Protein AF-A0A2Y9TWD6-F1 (afdb_monomer_lite)

Radius of gyration: 21.9 Å; chains: 1; bounding box: 52×26×68 Å

Sequence (150 aa):
MYKGIFRNSELKTINESQSYWIISNEHGDNYYDLRDNIRPKYVVITEIKSPYHVCGADEDGYFGFGQPYKVYFLDEIPNDIYTTRYCYDGKAFTKFIDVEQWRYNELYWLKDQINDIEDVGGNASHLREYRQAVKSYSGDGVNPMPPIRP

Structure (mmCIF, N/CA/C/O backbone):
data_AF-A0A2Y9TWD6-F1
#
_entry.id   AF-A0A2Y9TWD6-F1
#
loop_
_atom_site.group_PDB
_atom_site.id
_atom_site.type_symbol
_atom_site.label_atom_id
_atom_site.label_alt_id
_atom_site.label_comp_id
_atom_site.label_asym_id
_atom_site.label_entity_id
_atom_site.label_seq_id
_atom_site.pdbx_PDB_ins_code
_atom_site.Cartn_x
_atom_site.Cartn_y
_atom_site.Cartn_z
_atom_site.occupancy
_atom_site.B_iso_or_equiv
_atom_site.auth_seq_id
_atom_site.auth_comp_id
_atom_site.auth_asym_id
_atom_site.auth_atom_id
_atom_site.pdbx_PDB_model_num
ATOM 1 N N . MET A 1 1 ? -15.180 -4.720 3.432 1.00 90.44 1 MET A N 1
ATOM 2 C CA . MET A 1 1 ? -16.141 -3.654 3.784 1.00 90.44 1 MET A CA 1
ATOM 3 C C . MET A 1 1 ? -15.464 -2.579 4.634 1.00 90.44 1 MET A C 1
ATOM 5 O O 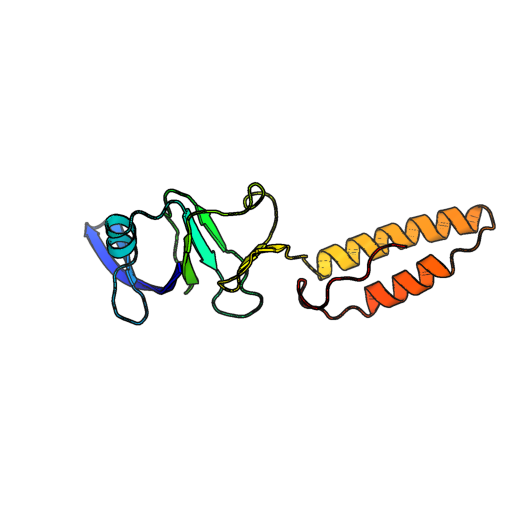. MET A 1 1 ? -14.828 -2.921 5.622 1.00 90.44 1 MET A O 1
ATOM 9 N N . TYR A 1 2 ? -15.597 -1.303 4.256 1.00 94.00 2 TYR A N 1
ATOM 10 C CA . TYR A 1 2 ? -15.107 -0.145 5.026 1.00 94.00 2 TYR A CA 1
ATOM 11 C C . TYR A 1 2 ? -15.858 0.020 6.357 1.00 94.00 2 TYR A C 1
ATOM 13 O O . TYR A 1 2 ? -17.063 -0.233 6.404 1.00 94.00 2 TYR A O 1
ATOM 21 N N . LYS A 1 3 ? -15.154 0.426 7.422 1.00 96.00 3 LYS A N 1
ATOM 22 C CA . LYS A 1 3 ? -15.709 0.575 8.783 1.00 96.00 3 LYS A CA 1
ATOM 23 C C . LYS A 1 3 ? -15.531 1.958 9.414 1.00 96.00 3 LYS A C 1
ATOM 25 O O . LYS A 1 3 ? -16.065 2.183 10.496 1.00 96.00 3 LYS A O 1
ATOM 30 N N . GLY A 1 4 ? -14.820 2.869 8.756 1.00 96.56 4 GLY A N 1
ATOM 31 C CA . GLY A 1 4 ? -14.572 4.218 9.268 1.00 96.56 4 GLY A CA 1
ATOM 32 C C . GLY A 1 4 ? -13.089 4.570 9.337 1.00 96.56 4 GLY A C 1
ATOM 33 O O . GLY A 1 4 ? -12.216 3.753 9.014 1.00 96.56 4 GLY A O 1
ATOM 34 N N . ILE A 1 5 ? -12.822 5.798 9.771 1.00 97.75 5 ILE A N 1
ATOM 35 C CA . ILE A 1 5 ? -11.496 6.285 10.144 1.00 97.75 5 ILE A CA 1
ATOM 36 C C . ILE A 1 5 ? -11.361 6.170 11.658 1.00 97.75 5 ILE A C 1
ATOM 38 O O . ILE A 1 5 ? -11.950 6.943 12.410 1.00 97.75 5 ILE A O 1
ATOM 42 N N . PHE A 1 6 ? -10.533 5.236 12.104 1.00 97.88 6 PHE A N 1
ATOM 43 C CA . PHE A 1 6 ? -10.295 4.985 13.517 1.00 97.88 6 PHE A CA 1
ATOM 44 C C . PHE A 1 6 ? -9.033 5.685 14.003 1.00 97.88 6 PHE A C 1
ATOM 46 O O . PHE A 1 6 ? -8.047 5.808 13.276 1.00 97.88 6 PHE A O 1
ATOM 53 N N . ARG A 1 7 ? -9.068 6.134 15.256 1.00 96.75 7 ARG A N 1
ATOM 54 C CA . ARG A 1 7 ? -7.953 6.780 15.955 1.00 96.75 7 ARG A CA 1
A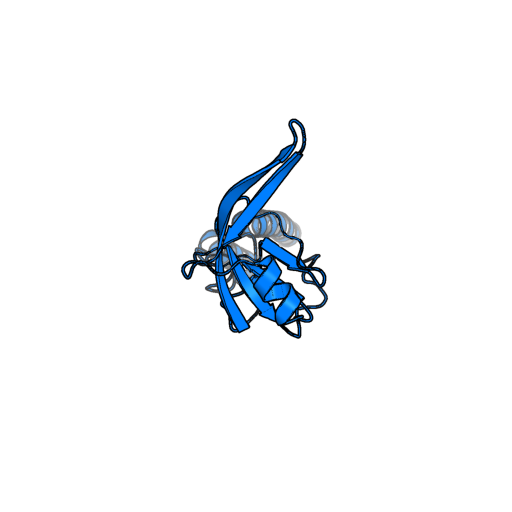TOM 55 C C . ARG A 1 7 ? -8.042 6.502 17.449 1.00 96.75 7 ARG A C 1
ATOM 57 O O . ARG A 1 7 ? -9.127 6.223 17.957 1.00 96.75 7 ARG A O 1
ATOM 64 N N . ASN A 1 8 ? -6.927 6.674 18.150 1.00 95.94 8 ASN A N 1
ATOM 65 C CA . ASN A 1 8 ? -6.925 6.769 19.607 1.00 95.94 8 ASN A CA 1
ATOM 66 C C . ASN A 1 8 ? -7.852 7.920 20.039 1.00 95.94 8 ASN A C 1
ATOM 68 O O . ASN A 1 8 ? -7.633 9.068 19.644 1.00 95.94 8 ASN A O 1
ATOM 72 N N . SER A 1 9 ? -8.906 7.606 20.793 1.00 93.88 9 SER A N 1
ATOM 73 C CA . SER A 1 9 ? -9.937 8.559 21.219 1.00 93.88 9 SER A CA 1
ATOM 74 C C . SER A 1 9 ? -9.812 8.921 22.696 1.00 93.88 9 SER A C 1
ATOM 76 O O . SER A 1 9 ? -9.895 10.095 23.050 1.00 93.88 9 SER A O 1
ATOM 78 N N . GLU A 1 10 ? -9.559 7.933 23.551 1.00 93.62 10 GLU A N 1
ATOM 79 C CA . GLU A 1 10 ? -9.459 8.107 24.999 1.00 93.62 10 GLU A CA 1
ATOM 80 C C . GLU A 1 10 ? -8.422 7.148 25.585 1.00 93.62 10 GLU A C 1
ATOM 82 O O . GLU A 1 10 ? -8.400 5.970 25.237 1.00 93.62 10 GLU A O 1
ATOM 87 N N . LEU A 1 11 ? -7.575 7.629 26.496 1.00 93.19 11 LEU A N 1
ATOM 88 C CA . LEU A 1 11 ? -6.682 6.768 27.268 1.00 93.19 11 LEU A CA 1
ATOM 89 C C . LEU A 1 11 ? -7.404 6.307 28.537 1.00 93.19 11 LEU A C 1
ATOM 91 O O . LEU A 1 11 ? -7.772 7.127 29.378 1.00 93.19 11 LEU A O 1
ATOM 95 N N . LYS A 1 12 ? -7.582 4.996 28.696 1.00 94.12 12 LYS A N 1
ATOM 96 C CA . LYS A 1 12 ? -8.125 4.385 29.910 1.00 94.12 12 LYS A CA 1
ATOM 97 C C . LYS A 1 12 ? -6.999 3.834 30.765 1.00 94.12 12 LYS A C 1
ATOM 99 O O . LYS A 1 12 ? -6.220 2.991 30.326 1.00 94.12 12 LYS A O 1
ATOM 104 N N . THR A 1 13 ? -6.948 4.278 32.012 1.00 94.19 13 THR A N 1
ATOM 105 C CA . THR A 1 13 ? -6.026 3.751 33.018 1.00 94.19 13 THR A CA 1
ATOM 106 C C . THR A 1 13 ? -6.678 2.577 33.737 1.00 94.19 13 THR A C 1
ATOM 108 O O . THR A 1 13 ? -7.781 2.707 34.262 1.00 94.19 13 THR A O 1
ATOM 111 N N . ILE A 1 14 ? -5.997 1.432 33.760 1.00 94.31 14 ILE A N 1
ATOM 112 C CA . ILE A 1 14 ? -6.408 0.249 34.527 1.00 94.31 14 ILE A CA 1
ATOM 113 C C . ILE A 1 14 ? -5.874 0.370 35.960 1.00 94.31 14 ILE A C 1
ATOM 115 O O . ILE A 1 14 ? -6.605 0.143 36.920 1.00 94.31 14 ILE A O 1
ATOM 119 N N . ASN A 1 15 ? -4.598 0.739 36.105 1.00 94.19 15 ASN A N 1
ATOM 120 C CA . ASN A 1 15 ? -3.917 0.990 37.379 1.00 94.19 15 ASN A CA 1
ATOM 121 C C . ASN A 1 15 ? -2.690 1.899 37.159 1.00 94.19 15 ASN A C 1
ATOM 123 O O . ASN A 1 15 ? -2.431 2.327 36.037 1.00 94.19 15 ASN A O 1
ATOM 127 N N . GLU A 1 16 ? -1.915 2.170 38.212 1.00 89.75 16 GLU A N 1
ATOM 128 C CA . GLU A 1 16 ? -0.763 3.092 38.187 1.00 89.75 16 GLU A CA 1
ATOM 129 C C . GLU A 1 16 ? 0.316 2.765 37.137 1.00 89.75 16 GLU A C 1
ATOM 131 O O . GLU A 1 16 ? 1.066 3.654 36.745 1.00 89.75 16 GLU A O 1
ATOM 136 N N . SER A 1 17 ? 0.392 1.519 36.653 1.00 92.50 17 SER A N 1
ATOM 137 C CA . SER A 1 17 ? 1.390 1.088 35.659 1.00 92.50 17 SER A CA 1
ATOM 138 C C . SER A 1 17 ? 0.796 0.640 34.321 1.00 92.50 17 SER A C 1
ATOM 140 O O . SER A 1 17 ? 1.545 0.358 33.387 1.00 92.50 17 SER A O 1
ATOM 142 N N . GLN A 1 18 ? -0.532 0.568 34.199 1.00 94.12 18 GLN A N 1
ATOM 143 C CA . GLN A 1 18 ? -1.198 0.002 33.026 1.00 94.12 18 GLN A CA 1
ATOM 144 C C . GLN A 1 18 ? -2.296 0.925 32.508 1.00 94.12 18 GLN A C 1
ATOM 146 O O . GLN A 1 18 ? -3.228 1.288 33.225 1.00 94.12 18 GLN A O 1
ATOM 151 N N . SER A 1 19 ? -2.214 1.254 31.221 1.00 93.06 19 SER A N 1
ATOM 152 C CA . SER A 1 19 ? -3.240 1.991 30.488 1.00 93.06 19 SER A CA 1
ATOM 153 C C . SER A 1 19 ? -3.358 1.463 29.061 1.00 93.06 19 SER A C 1
ATOM 155 O O . SER A 1 19 ? -2.430 0.839 28.545 1.00 93.06 19 SER A O 1
ATOM 157 N N . TYR A 1 20 ? -4.507 1.688 28.433 1.00 90.50 20 TYR A N 1
ATOM 158 C CA . TYR A 1 20 ? -4.749 1.345 27.037 1.00 90.50 20 TYR A CA 1
ATOM 159 C C . TYR A 1 20 ? -5.571 2.435 26.354 1.00 90.50 20 TYR A C 1
ATOM 161 O O . TYR A 1 20 ? -6.335 3.157 26.994 1.00 90.50 20 TYR A O 1
ATOM 169 N N . TRP A 1 21 ? -5.417 2.552 25.039 1.00 93.56 21 TRP A N 1
ATOM 170 C CA . TRP A 1 21 ? -6.225 3.461 24.237 1.00 93.56 21 TRP A CA 1
ATOM 171 C C . TRP A 1 21 ? -7.533 2.793 23.827 1.00 93.56 21 TRP A C 1
ATOM 173 O O . TRP A 1 21 ? -7.533 1.705 23.252 1.00 93.56 21 TRP A O 1
ATOM 183 N N . ILE A 1 22 ? -8.646 3.479 24.068 1.00 94.38 22 ILE A N 1
ATOM 184 C CA . ILE A 1 22 ? -9.871 3.269 23.308 1.00 94.38 22 ILE A CA 1
ATOM 185 C C . ILE A 1 22 ? -9.626 3.813 21.905 1.00 94.38 22 ILE A C 1
ATOM 187 O O . ILE A 1 22 ? -9.121 4.924 21.725 1.00 94.38 22 ILE A O 1
ATOM 191 N N . ILE A 1 23 ? -9.981 3.004 20.914 1.00 96.94 23 ILE A N 1
ATOM 192 C CA . ILE A 1 23 ? -9.872 3.345 19.503 1.00 96.94 23 ILE A CA 1
ATOM 193 C C . ILE A 1 23 ? -11.290 3.468 18.966 1.00 96.94 23 ILE A C 1
ATOM 195 O O . ILE A 1 23 ? -12.045 2.495 19.002 1.00 96.94 23 ILE A O 1
ATOM 199 N N . SER A 1 24 ? -11.645 4.651 18.468 1.00 97.25 24 SER A N 1
ATOM 200 C CA . SER A 1 24 ? -12.999 4.927 17.981 1.00 97.25 24 SER A CA 1
ATOM 201 C C . SER A 1 24 ? -13.000 5.525 16.581 1.00 97.25 24 SER A C 1
ATOM 203 O O . SER A 1 24 ? -12.053 6.225 16.204 1.00 97.25 24 SER A O 1
ATOM 205 N N . ASN A 1 25 ? -14.066 5.257 15.825 1.00 97.00 25 ASN A N 1
ATOM 206 C CA . ASN A 1 25 ? -14.314 5.900 14.534 1.00 97.00 25 ASN A CA 1
ATOM 207 C C . ASN A 1 25 ? -15.008 7.268 14.689 1.00 97.00 25 ASN A C 1
ATOM 209 O O . ASN A 1 25 ? -15.299 7.733 15.794 1.00 97.00 25 ASN A O 1
ATOM 213 N N . GLU A 1 26 ? -15.290 7.920 13.563 1.00 94.56 26 GLU A N 1
ATOM 214 C CA . GLU A 1 26 ? -16.016 9.190 13.465 1.00 94.56 26 GLU A CA 1
ATOM 215 C C . GLU A 1 26 ? -17.454 9.152 14.015 1.00 94.56 26 GLU A C 1
ATOM 217 O O . GLU A 1 26 ? -18.026 10.206 14.290 1.00 94.56 26 GLU A O 1
ATOM 222 N N . HIS A 1 27 ? -18.023 7.960 14.201 1.00 95.12 27 HIS A N 1
ATOM 223 C CA . HIS A 1 27 ? -19.362 7.740 14.749 1.00 95.12 27 HIS A CA 1
ATOM 224 C C . HIS A 1 27 ? -19.349 7.414 16.251 1.00 95.12 27 HIS A C 1
ATOM 226 O O . HIS A 1 27 ? -20.409 7.344 16.868 1.00 95.12 27 HIS A O 1
ATOM 232 N N . GLY A 1 28 ? -18.163 7.274 16.853 1.00 94.75 28 GLY A N 1
ATOM 233 C CA . GLY A 1 28 ? -17.992 6.903 18.258 1.00 94.75 28 GLY A CA 1
ATOM 234 C C . GLY A 1 28 ? -17.965 5.394 18.507 1.00 94.75 28 GLY A C 1
ATOM 235 O O . GLY A 1 28 ? -17.839 4.982 19.659 1.00 94.75 28 GLY A O 1
ATOM 236 N N . ASP A 1 29 ? -18.027 4.570 17.460 1.00 96.44 29 ASP A N 1
ATOM 237 C CA . ASP A 1 29 ? -17.958 3.120 17.606 1.00 96.44 29 ASP A CA 1
ATOM 238 C C . ASP A 1 29 ? -16.551 2.696 18.023 1.00 96.44 29 ASP A C 1
ATOM 240 O O . ASP A 1 29 ? -15.557 3.151 17.451 1.00 96.44 29 ASP A O 1
ATOM 244 N N . ASN A 1 30 ? -16.462 1.787 18.991 1.00 95.62 30 ASN A N 1
ATOM 245 C CA . ASN A 1 30 ? -15.203 1.182 19.406 1.00 95.62 30 ASN A CA 1
ATOM 246 C C . ASN A 1 30 ? -14.739 0.139 18.374 1.00 95.62 30 ASN A C 1
ATOM 248 O O . ASN A 1 30 ? -15.502 -0.733 17.954 1.00 95.62 30 ASN A O 1
ATOM 252 N N . TYR A 1 31 ? -13.468 0.222 17.981 1.00 96.19 31 TYR A N 1
ATOM 253 C CA . TYR A 1 31 ? -12.844 -0.675 17.011 1.00 96.19 31 TYR A CA 1
ATOM 254 C C . TYR A 1 31 ? -12.906 -2.151 17.418 1.00 96.19 31 TYR A C 1
ATOM 256 O O . TYR A 1 31 ? -13.315 -2.991 16.615 1.00 96.19 31 TYR A O 1
ATOM 264 N N . TYR A 1 32 ? -12.499 -2.464 18.650 1.00 93.50 32 TYR A N 1
ATOM 265 C CA . TYR A 1 32 ? -12.424 -3.840 19.133 1.00 93.50 32 TYR A CA 1
ATOM 266 C C . TYR A 1 32 ? -13.820 -4.437 19.302 1.00 93.50 32 TYR A C 1
ATOM 268 O O . TYR A 1 32 ? -14.046 -5.555 18.849 1.00 93.50 32 TYR A O 1
ATOM 276 N N . ASP A 1 33 ? -14.783 -3.659 19.806 1.00 94.38 33 ASP A N 1
ATOM 277 C CA . ASP A 1 33 ? -16.178 -4.108 19.901 1.00 94.38 33 ASP A CA 1
ATOM 278 C C . ASP A 1 33 ? -16.758 -4.415 18.510 1.00 94.38 33 ASP A C 1
ATOM 280 O O . ASP A 1 33 ? -17.398 -5.447 18.301 1.00 94.38 33 ASP A O 1
ATOM 284 N N . LEU A 1 34 ? -16.522 -3.546 17.520 1.00 94.19 34 LEU A N 1
ATOM 285 C CA . LEU A 1 34 ? -16.960 -3.784 16.142 1.00 94.19 34 LEU A CA 1
ATOM 286 C C . LEU A 1 34 ? -16.324 -5.042 15.544 1.00 94.19 34 LEU A C 1
ATOM 288 O O . LEU A 1 34 ? -17.014 -5.835 14.896 1.00 94.19 34 LEU A O 1
ATOM 292 N N . ARG A 1 35 ? -15.015 -5.222 15.739 1.00 93.31 35 ARG A N 1
ATOM 293 C CA . ARG A 1 35 ? -14.263 -6.372 15.230 1.00 93.31 35 ARG A CA 1
ATOM 294 C C . ARG A 1 35 ? -14.752 -7.676 15.859 1.00 93.31 35 ARG A C 1
ATOM 296 O O . ARG A 1 35 ? -15.044 -8.614 15.122 1.00 93.31 35 ARG A O 1
ATOM 303 N N . ASP A 1 36 ? -14.904 -7.722 17.177 1.00 91.69 36 ASP A N 1
ATOM 304 C CA . ASP A 1 36 ? -15.287 -8.938 17.903 1.00 91.69 36 ASP A CA 1
ATOM 305 C C . ASP A 1 36 ? -16.737 -9.365 17.628 1.00 91.69 36 ASP A C 1
ATOM 307 O O . ASP A 1 36 ? -17.046 -10.563 17.633 1.00 91.69 36 ASP A O 1
ATOM 311 N N . ASN A 1 37 ? -17.613 -8.402 17.321 1.00 92.50 37 ASN A N 1
ATOM 312 C CA . ASN A 1 37 ? -18.993 -8.665 16.913 1.00 92.50 37 ASN A CA 1
ATOM 313 C C . ASN A 1 37 ? -19.102 -9.160 15.463 1.00 92.50 37 ASN A C 1
ATOM 315 O O . ASN A 1 37 ? -19.878 -10.071 15.184 1.00 92.50 37 ASN A O 1
ATOM 319 N N . ILE A 1 38 ? -18.348 -8.566 14.532 1.00 92.44 38 ILE A N 1
ATOM 320 C CA . ILE A 1 38 ? -18.434 -8.910 13.102 1.00 92.44 38 ILE A CA 1
ATOM 321 C C . ILE A 1 38 ? -17.598 -10.150 12.763 1.00 92.44 38 ILE A C 1
ATOM 323 O O . ILE A 1 38 ? -17.980 -10.908 11.875 1.00 92.44 38 ILE A O 1
ATOM 327 N N . ARG A 1 39 ? -16.480 -10.362 13.468 1.00 90.88 39 ARG A N 1
ATOM 328 C CA . ARG A 1 39 ? -15.513 -11.454 13.261 1.00 90.88 39 ARG A CA 1
ATOM 329 C C . ARG A 1 39 ? -15.055 -11.580 11.804 1.00 90.88 39 ARG A C 1
ATOM 331 O O . ARG A 1 39 ? -15.266 -12.622 11.181 1.00 90.88 39 ARG A O 1
ATOM 338 N N . PRO A 1 40 ? -14.467 -10.515 11.235 1.00 94.50 40 PRO A N 1
ATOM 339 C CA . PRO A 1 40 ? -13.944 -10.583 9.880 1.00 94.50 40 PRO A CA 1
ATOM 340 C C . PRO A 1 40 ? -12.782 -11.572 9.798 1.00 94.50 40 PRO A C 1
ATOM 342 O O . PRO A 1 40 ? -12.069 -11.764 10.781 1.00 94.50 40 PRO A O 1
ATOM 345 N N . LYS A 1 41 ? -12.563 -12.159 8.618 1.00 96.25 41 LYS A N 1
ATOM 346 C CA . LYS A 1 41 ? -11.400 -13.025 8.402 1.00 96.25 41 LYS A CA 1
ATOM 347 C C . LYS A 1 41 ? -10.093 -12.232 8.423 1.00 96.25 41 LYS A C 1
ATOM 349 O O . LYS A 1 41 ? -9.123 -12.693 9.002 1.00 96.25 41 LYS A O 1
ATOM 354 N N . TYR A 1 42 ? -10.087 -11.042 7.824 1.00 97.06 42 TYR A N 1
ATOM 355 C CA . TYR A 1 42 ? -8.958 -10.117 7.837 1.00 97.06 42 TYR A CA 1
ATOM 356 C C . TYR A 1 42 ? -9.404 -8.714 8.228 1.00 97.06 42 TYR A C 1
ATOM 358 O O . TYR A 1 42 ? -10.459 -8.227 7.803 1.00 97.06 42 TYR A O 1
ATOM 366 N N . VAL A 1 43 ? -8.542 -8.014 8.957 1.00 97.19 43 VAL A N 1
ATOM 367 C CA . VAL A 1 43 ? -8.615 -6.567 9.118 1.00 97.19 43 VAL A CA 1
ATOM 368 C C . VAL A 1 43 ? -7.454 -5.920 8.380 1.00 97.19 43 VAL A C 1
ATOM 370 O O . VAL A 1 43 ? -6.301 -6.301 8.549 1.00 97.19 43 VAL A O 1
ATOM 373 N N . VAL A 1 44 ? -7.766 -4.912 7.571 1.00 97.69 44 VAL A N 1
ATOM 374 C CA . VAL A 1 44 ? -6.792 -4.117 6.824 1.00 97.69 44 VAL A CA 1
ATOM 375 C C . VAL A 1 44 ? -6.922 -2.660 7.225 1.00 97.69 44 VAL A C 1
ATOM 377 O O . VAL A 1 44 ? -8.025 -2.106 7.230 1.00 97.69 44 VAL A O 1
ATOM 380 N N . ILE A 1 45 ? -5.790 -2.034 7.532 1.00 97.62 45 ILE A N 1
ATOM 381 C CA . ILE A 1 45 ? -5.696 -0.608 7.823 1.00 97.62 45 ILE A CA 1
ATOM 382 C C . ILE A 1 45 ? -4.884 0.109 6.751 1.00 97.62 45 ILE A C 1
ATOM 384 O O . ILE A 1 45 ? -3.843 -0.378 6.304 1.00 97.62 45 ILE A O 1
ATOM 388 N N . THR A 1 46 ? -5.359 1.280 6.340 1.00 97.75 46 THR A N 1
ATOM 389 C CA . THR A 1 46 ? -4.677 2.113 5.344 1.00 97.75 46 THR A CA 1
ATOM 390 C C . THR A 1 46 ? -4.532 3.544 5.822 1.00 97.75 46 THR A C 1
ATOM 392 O O . THR A 1 46 ? -5.323 4.034 6.636 1.00 97.75 46 THR A O 1
ATOM 395 N N . GLU A 1 47 ? -3.585 4.264 5.229 1.00 96.38 47 GLU A N 1
ATOM 396 C CA . GLU A 1 47 ? -3.551 5.720 5.312 1.00 96.38 47 GLU A CA 1
ATOM 397 C C . GLU A 1 47 ? -4.879 6.334 4.847 1.00 96.38 47 GLU A C 1
ATOM 399 O O . GLU A 1 47 ? -5.611 5.792 4.009 1.00 96.38 47 GLU A O 1
ATOM 404 N N . ILE A 1 48 ? -5.199 7.503 5.399 1.00 96.44 48 ILE A N 1
ATOM 405 C CA . ILE A 1 48 ? -6.450 8.212 5.110 1.00 96.44 48 ILE A CA 1
ATOM 406 C C . ILE A 1 48 ? -6.439 8.951 3.765 1.00 96.44 48 ILE A C 1
ATOM 408 O O . ILE A 1 48 ? -7.509 9.245 3.226 1.00 96.44 48 ILE A O 1
ATOM 412 N N . LYS A 1 49 ? -5.255 9.252 3.220 1.00 92.06 49 LYS A N 1
ATOM 413 C CA . LYS A 1 49 ? -5.055 10.015 1.979 1.00 92.06 49 LYS A CA 1
ATOM 414 C C . LYS A 1 49 ? -4.436 9.136 0.896 1.00 92.06 49 LYS A C 1
ATOM 416 O O . LYS A 1 49 ? -3.773 8.153 1.207 1.00 92.06 49 LYS A O 1
ATOM 421 N N . SER A 1 50 ? -4.657 9.522 -0.361 1.00 88.12 50 SER A N 1
ATOM 422 C CA . SER A 1 50 ? -4.004 8.904 -1.520 1.00 88.12 50 SER A CA 1
ATOM 423 C C . SER A 1 50 ? -2.480 8.910 -1.327 1.00 88.12 50 SER A C 1
ATOM 425 O O . SER A 1 50 ? -1.961 9.932 -0.868 1.00 88.12 50 SER A O 1
ATOM 427 N N . PRO A 1 51 ? -1.779 7.811 -1.651 1.00 91.12 51 PRO A N 1
ATOM 428 C CA . PRO A 1 51 ? -2.260 6.650 -2.409 1.00 91.12 51 PRO A CA 1
ATOM 429 C C . PRO A 1 51 ? -2.897 5.538 -1.555 1.00 91.12 51 PRO A C 1
ATOM 431 O O . PRO A 1 51 ? -3.099 4.439 -2.053 1.00 91.12 51 PRO A O 1
ATOM 434 N N . TYR A 1 52 ? -3.261 5.803 -0.294 1.00 94.12 52 TYR A N 1
ATOM 435 C CA . TYR A 1 52 ? -3.894 4.835 0.616 1.00 94.12 52 TYR A CA 1
ATOM 436 C C . TYR A 1 52 ? -3.009 3.616 0.884 1.00 94.12 52 TYR A C 1
ATOM 438 O O . TYR A 1 52 ? -3.442 2.470 0.734 1.00 94.12 52 TYR A O 1
ATOM 446 N N . HIS A 1 53 ? -1.755 3.864 1.270 1.00 95.19 53 HIS A N 1
ATOM 447 C CA . HIS A 1 53 ? -0.828 2.798 1.633 1.00 95.19 53 HIS A CA 1
ATOM 448 C C . HIS A 1 53 ? -1.438 1.894 2.703 1.00 95.19 53 HIS A C 1
ATOM 450 O O . HIS A 1 53 ? -2.000 2.376 3.689 1.00 95.19 53 HIS A O 1
ATOM 456 N N . VAL A 1 54 ? -1.316 0.584 2.507 1.00 96.81 54 VAL A N 1
ATOM 457 C CA . VAL A 1 54 ? -1.650 -0.415 3.517 1.00 96.81 54 VAL A CA 1
ATOM 458 C C . VAL A 1 54 ? -0.602 -0.325 4.621 1.00 96.81 54 VAL A C 1
ATOM 460 O O . VAL A 1 54 ? 0.582 -0.554 4.386 1.00 96.81 54 VAL A O 1
ATOM 463 N N . CYS A 1 55 ? -1.042 0.019 5.828 1.00 95.62 55 CYS A N 1
ATOM 464 C CA . CYS A 1 55 ? -0.183 0.121 7.009 1.00 95.62 55 CYS A CA 1
ATOM 465 C C . CYS A 1 55 ? -0.179 -1.173 7.834 1.00 95.62 55 CYS A C 1
ATOM 467 O O . CYS A 1 55 ? 0.706 -1.371 8.660 1.00 95.62 55 CYS A O 1
ATOM 469 N N . GLY A 1 56 ? -1.166 -2.044 7.616 1.00 95.44 56 GLY A N 1
ATOM 470 C CA . GLY A 1 56 ? -1.290 -3.329 8.289 1.00 95.44 56 GLY A CA 1
ATOM 471 C C . GLY A 1 56 ? -2.425 -4.156 7.695 1.00 95.44 56 GLY A C 1
ATOM 472 O O . GLY A 1 56 ? -3.441 -3.610 7.265 1.00 95.44 56 GLY A O 1
ATOM 473 N N . ALA A 1 57 ? -2.238 -5.470 7.660 1.00 96.44 57 ALA A N 1
ATOM 474 C CA . ALA A 1 57 ? -3.233 -6.446 7.241 1.00 96.44 57 ALA A CA 1
ATOM 475 C C . ALA A 1 57 ? -3.028 -7.711 8.073 1.00 96.44 57 ALA A C 1
ATOM 477 O O . ALA A 1 57 ? -1.919 -8.235 8.100 1.00 96.44 57 ALA A O 1
ATOM 478 N N . ASP A 1 58 ? -4.046 -8.157 8.798 1.00 94.81 58 ASP A N 1
ATOM 479 C CA . ASP A 1 58 ? -3.887 -9.225 9.784 1.00 94.81 58 ASP A CA 1
ATOM 480 C C . ASP A 1 58 ? -5.220 -9.919 10.096 1.00 94.81 58 ASP A C 1
ATOM 482 O O . ASP A 1 58 ? -6.275 -9.286 10.023 1.00 94.81 58 ASP A O 1
ATOM 486 N N . GLU A 1 59 ? -5.179 -11.211 10.429 1.00 94.31 59 GLU A N 1
ATOM 487 C CA . GLU A 1 59 ? -6.371 -11.988 10.818 1.00 94.31 59 GLU A CA 1
ATOM 488 C C . GLU A 1 59 ? -6.852 -11.616 12.226 1.00 94.31 59 GLU A C 1
ATOM 490 O O . GLU A 1 59 ? -8.050 -11.443 12.477 1.00 94.31 59 GLU A O 1
ATOM 495 N N . ASP A 1 60 ? -5.914 -11.409 13.149 1.00 90.19 60 ASP A N 1
ATOM 496 C CA . ASP A 1 60 ? -6.228 -11.030 14.517 1.00 90.19 60 ASP A CA 1
ATOM 497 C C . ASP A 1 60 ? -6.601 -9.545 14.613 1.00 90.19 60 ASP A C 1
ATOM 499 O O . ASP A 1 60 ? -7.390 -9.144 15.467 1.00 90.19 60 ASP A O 1
ATOM 503 N N . GLY A 1 61 ? -6.102 -8.706 13.704 1.00 89.88 61 GLY A N 1
ATOM 504 C CA . GLY A 1 61 ? -6.483 -7.296 13.621 1.00 89.88 61 GLY A CA 1
ATOM 505 C C . GLY A 1 61 ? -6.073 -6.488 14.857 1.00 89.88 61 GLY A C 1
ATOM 506 O O . GLY A 1 61 ? -6.673 -5.450 15.152 1.00 89.88 61 GLY A O 1
ATOM 507 N N . TYR A 1 62 ? -5.066 -6.942 15.603 1.00 89.62 62 TYR A N 1
ATOM 508 C CA . TYR A 1 62 ? -4.511 -6.205 16.736 1.00 89.62 62 TYR A CA 1
ATOM 509 C C . TYR A 1 62 ? -3.502 -5.166 16.241 1.00 89.62 62 TYR A C 1
ATOM 511 O O . TYR A 1 62 ? -2.300 -5.412 16.171 1.00 89.62 62 TYR A O 1
ATOM 519 N N . PHE A 1 63 ? -4.003 -3.981 15.889 1.00 91.38 63 PHE A N 1
ATOM 520 C CA . PHE A 1 63 ? -3.177 -2.880 15.400 1.00 91.38 63 PHE A CA 1
ATOM 521 C C . PHE A 1 63 ? -2.942 -1.796 16.450 1.00 91.38 63 PHE A C 1
ATOM 523 O O . PHE A 1 63 ? -3.828 -1.433 17.224 1.00 91.38 63 PHE A O 1
ATOM 530 N N . GLY A 1 64 ? -1.752 -1.198 16.403 1.00 88.00 64 GLY A N 1
ATOM 531 C CA . GLY A 1 64 ? -1.484 0.080 17.054 1.00 88.00 64 GLY A CA 1
ATOM 532 C C . GLY A 1 64 ? -1.953 1.250 16.183 1.00 88.00 64 GLY A C 1
ATOM 533 O O . GLY A 1 64 ? -1.489 1.416 15.056 1.00 88.00 64 GLY A O 1
ATOM 534 N N . PHE A 1 65 ? -2.822 2.110 16.715 1.00 93.25 65 PHE A N 1
ATOM 535 C CA . PHE A 1 65 ? -3.312 3.306 16.018 1.00 93.25 65 PHE A CA 1
ATOM 536 C C . PHE A 1 65 ? -2.473 4.544 16.371 1.00 93.25 65 PHE A C 1
ATOM 538 O O . PHE A 1 65 ? -2.937 5.468 17.035 1.00 93.25 65 PHE A O 1
ATOM 545 N N . GLY A 1 66 ? -1.211 4.570 15.926 1.00 90.94 66 GLY A N 1
ATOM 546 C CA . GLY A 1 66 ? -0.310 5.720 16.134 1.00 90.94 66 GLY A CA 1
ATOM 547 C C . GLY A 1 66 ? -0.755 7.014 15.431 1.00 90.94 66 GLY A C 1
ATOM 548 O O . GLY A 1 66 ? -0.311 8.102 15.784 1.00 90.94 66 GLY A O 1
ATOM 549 N N . GLN A 1 67 ? -1.652 6.896 14.455 1.00 94.44 67 GLN A N 1
ATOM 550 C CA . GLN A 1 67 ? -2.321 7.984 13.746 1.00 94.44 67 GLN A CA 1
ATOM 551 C C . GLN A 1 67 ? -3.693 7.487 13.251 1.00 94.44 67 GLN A C 1
ATOM 553 O O . GLN A 1 67 ? -3.974 6.289 13.359 1.00 94.44 67 GLN A O 1
ATOM 558 N N . PRO A 1 68 ? -4.564 8.366 12.722 1.00 97.12 68 PRO A N 1
ATOM 559 C CA . PRO A 1 68 ? -5.831 7.932 12.152 1.00 97.12 68 PRO A CA 1
ATOM 560 C C . PRO A 1 68 ? -5.635 7.035 10.924 1.00 97.12 68 PRO A C 1
ATOM 562 O O . PRO A 1 68 ? -4.888 7.390 10.011 1.00 97.12 68 PRO A O 1
ATOM 565 N N . TYR A 1 69 ? -6.368 5.925 10.871 1.00 97.81 69 TYR A N 1
ATOM 566 C CA . TYR A 1 69 ? -6.342 4.977 9.757 1.00 97.81 69 TYR A CA 1
ATOM 567 C C . TYR A 1 69 ? -7.747 4.658 9.267 1.00 97.81 69 TYR A C 1
ATOM 569 O O . TYR A 1 69 ? -8.681 4.556 10.062 1.00 97.81 69 TYR A O 1
ATOM 577 N N . LYS A 1 70 ? -7.898 4.440 7.958 1.00 98.12 70 LYS A N 1
ATOM 578 C CA . LYS A 1 70 ? -9.103 3.795 7.425 1.00 98.12 70 LYS A CA 1
ATOM 579 C C . LYS A 1 70 ? -9.046 2.313 7.761 1.00 98.12 70 LYS A C 1
ATOM 581 O O . LYS A 1 70 ? -8.014 1.687 7.539 1.00 98.12 70 LYS A O 1
ATOM 586 N N . VAL A 1 71 ? -10.151 1.760 8.244 1.00 97.88 71 VAL A N 1
ATOM 587 C CA . VAL A 1 71 ? -10.260 0.341 8.601 1.00 97.88 71 VAL A CA 1
ATOM 588 C C . VAL A 1 71 ? -11.206 -0.368 7.640 1.00 97.88 71 VAL A C 1
ATOM 590 O O . VAL A 1 71 ? -12.311 0.108 7.356 1.00 97.88 71 VAL A O 1
ATOM 593 N N . TYR A 1 72 ? -10.788 -1.541 7.177 1.00 97.69 72 TYR A N 1
ATOM 594 C CA . TYR A 1 72 ? -11.565 -2.422 6.319 1.00 97.69 72 TYR A CA 1
ATOM 595 C C . TYR A 1 72 ? -11.573 -3.839 6.879 1.00 97.69 72 TYR A C 1
ATOM 597 O O . TYR A 1 72 ? -10.544 -4.378 7.265 1.00 97.69 72 TYR A O 1
ATOM 605 N N . PHE A 1 73 ? -12.748 -4.454 6.880 1.00 96.88 73 PHE A N 1
ATOM 606 C CA . PHE A 1 73 ? -12.965 -5.851 7.250 1.00 96.88 73 PHE A CA 1
ATOM 607 C C . PHE A 1 73 ? -13.162 -6.664 5.974 1.00 96.88 73 PHE A C 1
ATOM 609 O O . PHE A 1 73 ? -14.101 -6.371 5.229 1.00 96.88 73 PHE A O 1
ATOM 616 N N . LEU A 1 74 ? -12.270 -7.604 5.675 1.00 96.62 74 LEU A N 1
ATOM 617 C CA . LEU A 1 74 ? -12.190 -8.303 4.388 1.00 96.62 74 LEU A CA 1
ATOM 618 C C . LEU A 1 74 ? -12.165 -9.825 4.575 1.00 96.62 74 LEU A C 1
ATOM 620 O O . LEU A 1 74 ? -11.764 -10.320 5.625 1.00 96.62 74 LEU A O 1
ATOM 624 N N . ASP A 1 75 ? -12.562 -10.550 3.530 1.00 95.12 75 ASP A N 1
ATOM 625 C CA . ASP A 1 75 ? -12.531 -12.022 3.488 1.00 95.12 75 ASP A CA 1
ATOM 626 C C . ASP A 1 75 ? -11.293 -12.565 2.753 1.00 95.12 75 ASP A C 1
ATOM 628 O O . ASP A 1 75 ? -10.905 -13.729 2.895 1.00 95.12 75 ASP A O 1
ATOM 632 N N . GLU A 1 76 ? -10.638 -11.701 1.985 1.00 94.81 76 GLU A N 1
ATOM 633 C CA . GLU A 1 76 ? -9.453 -12.015 1.203 1.00 94.81 76 GLU A CA 1
ATOM 634 C C . GLU A 1 76 ? -8.493 -10.828 1.168 1.00 94.81 76 GLU A C 1
ATOM 636 O O . GLU A 1 76 ? -8.901 -9.663 1.162 1.00 94.81 76 GLU A O 1
ATOM 641 N N . ILE A 1 77 ? -7.205 -11.157 1.146 1.00 96.81 77 ILE A N 1
ATOM 642 C CA . ILE A 1 77 ? -6.088 -10.239 0.945 1.00 96.81 77 ILE A CA 1
ATOM 643 C C . ILE A 1 77 ? -5.050 -10.938 0.049 1.00 96.81 77 ILE A C 1
ATOM 645 O O . ILE A 1 77 ? -5.037 -12.170 -0.013 1.00 96.81 77 ILE A O 1
ATOM 649 N N . PRO A 1 78 ? -4.179 -10.199 -0.658 1.00 96.56 78 PRO A N 1
ATOM 650 C CA . PRO A 1 78 ? -3.086 -10.792 -1.421 1.00 96.56 78 PRO A CA 1
ATOM 651 C C . PRO A 1 78 ? -2.180 -11.680 -0.554 1.00 96.56 78 PRO A C 1
ATOM 653 O O . PRO A 1 78 ? -1.766 -11.280 0.532 1.00 96.56 78 PRO A O 1
ATOM 656 N N . ASN A 1 79 ? -1.799 -12.855 -1.062 1.00 94.81 79 ASN A N 1
ATOM 657 C CA . ASN A 1 79 ? -0.939 -13.803 -0.335 1.00 94.81 79 ASN A CA 1
ATOM 658 C C . ASN A 1 79 ? 0.460 -13.241 -0.015 1.00 94.81 79 ASN A C 1
ATOM 660 O O . ASN A 1 79 ? 1.122 -13.707 0.907 1.00 94.81 79 ASN A O 1
ATOM 664 N N . ASP A 1 80 ? 0.930 -12.261 -0.790 1.00 95.06 80 ASP A N 1
ATOM 665 C CA . ASP A 1 80 ? 2.244 -11.628 -0.652 1.00 95.06 80 ASP A CA 1
ATOM 666 C C . ASP A 1 80 ? 2.201 -10.297 0.123 1.00 95.06 80 ASP A C 1
ATOM 668 O O . ASP A 1 80 ? 3.216 -9.596 0.174 1.00 95.06 80 ASP A O 1
ATOM 672 N N . ILE A 1 81 ? 1.071 -9.947 0.755 1.00 94.12 81 ILE A N 1
ATOM 673 C CA . ILE A 1 81 ? 0.847 -8.642 1.408 1.00 94.12 81 ILE A CA 1
ATOM 674 C C . ILE A 1 81 ? 1.869 -8.292 2.500 1.00 94.12 81 ILE A C 1
ATOM 676 O O . ILE A 1 81 ? 2.163 -7.121 2.709 1.00 94.12 81 ILE A O 1
ATOM 680 N N . TYR A 1 82 ? 2.462 -9.290 3.159 1.00 89.75 82 TYR A N 1
ATOM 681 C CA . TYR A 1 82 ? 3.494 -9.087 4.186 1.00 89.75 82 TYR A CA 1
ATOM 682 C C . TYR A 1 82 ? 4.892 -8.823 3.613 1.00 89.75 82 TYR A C 1
ATOM 684 O O . TYR A 1 82 ? 5.791 -8.390 4.330 1.00 89.75 82 TYR A O 1
ATOM 692 N N . THR A 1 83 ? 5.093 -9.109 2.327 1.00 89.00 83 THR A N 1
ATOM 693 C CA . THR A 1 83 ? 6.396 -9.004 1.644 1.00 89.00 83 THR A CA 1
ATOM 694 C C . THR A 1 83 ? 6.431 -7.903 0.592 1.00 89.00 83 THR A C 1
ATOM 696 O O . THR A 1 83 ? 7.505 -7.451 0.204 1.00 89.00 83 THR A O 1
ATOM 699 N N . THR A 1 84 ? 5.262 -7.456 0.135 1.00 87.94 84 THR A N 1
ATOM 700 C CA . THR A 1 84 ? 5.106 -6.448 -0.912 1.00 87.94 84 THR A CA 1
ATOM 701 C C . THR A 1 84 ? 4.330 -5.257 -0.368 1.00 87.94 84 THR A C 1
ATOM 703 O O . THR A 1 84 ? 3.356 -5.422 0.359 1.00 87.94 84 THR A O 1
ATOM 706 N N . ARG A 1 85 ? 4.733 -4.038 -0.745 1.00 92.12 85 ARG A N 1
ATOM 707 C CA . ARG A 1 85 ? 3.974 -2.830 -0.402 1.00 92.12 85 ARG A CA 1
ATOM 708 C C . ARG A 1 85 ? 2.725 -2.735 -1.275 1.00 92.12 85 ARG A C 1
ATOM 710 O O . ARG A 1 85 ? 2.809 -2.826 -2.499 1.00 92.12 85 ARG A O 1
ATOM 717 N N . TYR A 1 86 ? 1.582 -2.507 -0.643 1.00 95.88 86 TYR A N 1
ATOM 718 C CA . TYR A 1 86 ? 0.300 -2.343 -1.316 1.00 95.88 86 TYR A CA 1
ATOM 719 C C . TYR A 1 86 ? -0.360 -1.020 -0.943 1.00 95.88 86 TYR A C 1
ATOM 721 O O . TYR A 1 86 ? -0.189 -0.501 0.158 1.00 95.88 86 TYR A O 1
ATOM 729 N N . CYS A 1 87 ? -1.172 -0.531 -1.866 1.00 95.44 87 CYS A N 1
ATOM 730 C CA . CYS A 1 87 ? -2.206 0.464 -1.655 1.00 95.44 87 CYS A CA 1
ATOM 731 C C . CYS A 1 87 ? -3.571 -0.225 -1.713 1.00 95.44 87 CYS A C 1
ATOM 733 O O . CYS A 1 87 ? -3.747 -1.178 -2.476 1.00 95.44 87 CYS A O 1
ATOM 735 N N . TYR A 1 88 ? -4.536 0.252 -0.927 1.00 96.31 88 TYR A N 1
ATOM 736 C CA . TYR A 1 88 ? -5.907 -0.253 -0.967 1.00 96.31 88 TYR A CA 1
ATOM 737 C C . TYR A 1 88 ? -6.913 0.895 -0.885 1.00 96.31 88 TYR A C 1
ATOM 739 O O . TYR A 1 88 ? -7.045 1.572 0.135 1.00 96.31 88 TYR A O 1
ATOM 747 N N . ASP A 1 89 ? -7.649 1.112 -1.972 1.00 92.00 89 ASP A N 1
ATOM 748 C CA . ASP A 1 89 ? -8.613 2.212 -2.112 1.00 92.00 89 ASP A CA 1
ATOM 749 C C . ASP A 1 89 ? -10.025 1.860 -1.599 1.00 92.00 89 ASP A C 1
ATOM 751 O O . ASP A 1 89 ? -10.960 2.656 -1.718 1.00 92.00 89 ASP A O 1
ATOM 755 N N . GLY A 1 90 ? -10.190 0.663 -1.025 1.00 94.38 90 GLY A N 1
ATOM 756 C CA . GLY A 1 90 ? -11.479 0.106 -0.618 1.00 94.38 90 GLY A CA 1
ATOM 757 C C . GLY A 1 90 ? -12.139 -0.790 -1.667 1.00 94.38 90 GLY A C 1
ATOM 758 O O . GLY A 1 90 ? -13.176 -1.384 -1.363 1.00 94.38 90 GLY A O 1
ATOM 759 N N . LYS A 1 91 ? -11.557 -0.895 -2.868 1.00 93.19 91 LYS A N 1
ATOM 760 C CA . LYS A 1 91 ? -12.034 -1.741 -3.969 1.00 93.19 91 LYS A CA 1
ATOM 761 C C . LYS A 1 91 ? -10.979 -2.737 -4.428 1.00 93.19 91 LYS A C 1
ATOM 763 O O . LYS A 1 91 ? -11.317 -3.896 -4.641 1.00 93.19 91 LYS A O 1
ATOM 768 N N . ALA A 1 92 ? -9.735 -2.297 -4.599 1.00 94.19 92 ALA A N 1
ATOM 769 C CA . ALA A 1 92 ? -8.670 -3.127 -5.145 1.00 94.19 92 ALA A CA 1
ATOM 770 C C . ALA A 1 92 ? -7.339 -2.903 -4.426 1.00 94.19 92 ALA A C 1
ATOM 772 O O . ALA A 1 92 ? -6.998 -1.788 -4.027 1.00 94.19 92 ALA A O 1
ATOM 773 N N . PHE A 1 93 ? -6.581 -3.991 -4.285 1.00 95.75 93 PHE A N 1
ATOM 774 C CA . PHE A 1 93 ? -5.183 -3.936 -3.882 1.00 95.75 93 PHE A CA 1
ATOM 775 C C . PHE A 1 93 ? -4.322 -3.638 -5.102 1.00 95.75 93 PHE A C 1
ATOM 777 O O . PHE A 1 93 ? -4.332 -4.400 -6.070 1.00 95.75 93 PHE A O 1
ATOM 784 N N . THR A 1 94 ? -3.533 -2.572 -5.027 1.00 94.44 94 THR A N 1
ATOM 785 C CA . THR A 1 94 ? -2.583 -2.212 -6.080 1.00 94.44 94 THR A CA 1
ATOM 786 C C . THR A 1 94 ? -1.179 -2.204 -5.509 1.00 94.44 94 THR A C 1
ATOM 788 O O . THR A 1 94 ? -0.942 -1.622 -4.451 1.00 94.44 94 THR A O 1
ATOM 791 N N . LYS A 1 95 ? -0.239 -2.872 -6.183 1.00 93.00 95 LYS A N 1
ATOM 792 C CA . LYS A 1 95 ? 1.163 -2.880 -5.755 1.00 93.00 95 LYS A CA 1
ATOM 793 C C . LYS A 1 95 ? 1.711 -1.459 -5.802 1.00 93.00 95 LYS A C 1
ATOM 795 O O . LYS A 1 95 ? 1.568 -0.774 -6.810 1.00 93.00 95 LYS A O 1
ATOM 800 N N . PHE A 1 96 ? 2.322 -1.043 -4.702 1.00 92.62 96 PHE A N 1
ATOM 801 C CA . PHE A 1 96 ? 2.970 0.251 -4.578 1.00 92.62 96 PHE A CA 1
ATOM 802 C C . PHE A 1 96 ? 4.457 0.113 -4.878 1.00 92.62 96 PHE A C 1
ATOM 804 O O . PHE A 1 96 ? 5.132 -0.778 -4.353 1.00 92.62 96 PHE A O 1
ATOM 811 N N . ILE A 1 97 ? 4.972 1.033 -5.684 1.00 89.94 97 ILE A N 1
ATOM 812 C CA . ILE A 1 97 ? 6.395 1.150 -5.971 1.00 89.94 97 ILE A CA 1
ATOM 813 C C . ILE A 1 97 ? 6.914 2.425 -5.319 1.00 89.94 97 ILE A C 1
ATOM 815 O O . ILE A 1 97 ? 6.431 3.518 -5.598 1.00 89.94 97 ILE A O 1
ATOM 819 N N . ASP A 1 98 ? 7.947 2.287 -4.493 1.00 89.81 98 ASP A N 1
ATOM 820 C CA . ASP A 1 98 ? 8.703 3.434 -4.001 1.00 89.81 98 ASP A CA 1
ATOM 821 C C . ASP A 1 98 ? 9.434 4.083 -5.183 1.00 89.81 98 ASP A C 1
ATOM 823 O O . ASP A 1 98 ? 10.408 3.538 -5.705 1.00 89.81 98 ASP A O 1
ATOM 827 N N . VAL A 1 99 ? 8.907 5.211 -5.663 1.00 91.25 99 VAL A N 1
ATOM 828 C CA . VAL A 1 99 ? 9.343 5.841 -6.916 1.00 91.25 99 VAL A CA 1
ATOM 829 C C . VAL A 1 99 ? 10.790 6.301 -6.847 1.00 91.25 99 VAL A C 1
ATOM 831 O O . VAL A 1 99 ? 11.506 6.198 -7.842 1.00 91.25 99 VAL A O 1
ATOM 834 N N . GLU A 1 100 ? 11.237 6.800 -5.697 1.00 91.69 100 GLU A N 1
ATOM 835 C CA . GLU A 1 100 ? 12.615 7.257 -5.541 1.00 91.69 100 GLU A CA 1
ATOM 836 C C . GLU A 1 100 ? 13.577 6.075 -5.577 1.00 91.69 100 GLU A C 1
ATOM 838 O O . GLU A 1 100 ? 14.547 6.092 -6.343 1.00 91.69 100 GLU A O 1
ATOM 843 N N . GLN A 1 101 ? 13.267 5.016 -4.823 1.00 93.00 101 GLN A N 1
ATOM 844 C CA . GLN A 1 101 ? 14.076 3.803 -4.805 1.00 93.00 101 GLN A CA 1
ATOM 845 C C . GLN A 1 101 ? 14.085 3.101 -6.170 1.00 93.00 101 GLN A C 1
ATOM 847 O O . GLN A 1 101 ? 15.144 2.711 -6.664 1.00 93.00 101 GLN A O 1
ATOM 852 N N . TRP A 1 102 ? 12.921 2.969 -6.809 1.00 94.06 102 TRP A N 1
ATOM 853 C CA . TRP A 1 102 ? 12.796 2.408 -8.152 1.00 94.06 102 TRP A CA 1
ATOM 854 C C . TRP A 1 102 ? 13.616 3.213 -9.159 1.00 94.06 102 TRP A C 1
ATOM 856 O O . TRP A 1 102 ? 14.457 2.639 -9.849 1.00 94.06 102 TRP A O 1
ATOM 866 N N . ARG A 1 103 ? 13.457 4.543 -9.193 1.00 95.06 103 ARG A N 1
ATOM 867 C CA . ARG A 1 103 ? 14.194 5.415 -10.118 1.00 95.06 103 ARG A CA 1
ATOM 868 C C . ARG A 1 103 ? 15.700 5.280 -9.918 1.00 95.06 103 ARG A C 1
ATOM 870 O O . ARG A 1 103 ? 16.434 5.209 -10.900 1.00 95.06 103 ARG A O 1
ATOM 877 N N . TYR A 1 104 ? 16.167 5.238 -8.671 1.00 95.31 104 TYR A N 1
ATOM 878 C CA . TYR A 1 104 ? 17.581 5.027 -8.372 1.00 95.31 104 TYR A CA 1
ATOM 879 C C . TYR A 1 104 ? 18.091 3.700 -8.953 1.00 95.31 104 TYR A C 1
ATOM 881 O O . TYR A 1 104 ? 19.079 3.693 -9.689 1.00 95.31 104 TYR A O 1
ATOM 889 N N . ASN A 1 105 ? 17.380 2.600 -8.688 1.00 95.12 105 ASN A N 1
ATOM 890 C CA . ASN A 1 105 ? 17.753 1.265 -9.157 1.00 95.12 105 ASN A CA 1
ATOM 891 C C . ASN A 1 105 ? 17.744 1.158 -10.690 1.00 95.12 105 ASN A C 1
ATOM 893 O O . ASN A 1 105 ? 18.669 0.594 -11.273 1.00 95.12 105 ASN A O 1
ATOM 897 N N . GLU A 1 106 ? 16.734 1.726 -11.355 1.00 96.00 106 GLU A N 1
ATOM 898 C CA . GLU A 1 106 ? 16.650 1.757 -12.819 1.00 96.00 106 GLU A CA 1
ATOM 899 C C . GLU A 1 106 ? 17.809 2.540 -13.440 1.00 96.00 106 GLU A C 1
ATOM 901 O O . GLU A 1 106 ? 18.438 2.077 -14.388 1.00 96.00 106 GLU A O 1
ATOM 906 N N . LEU A 1 107 ? 18.123 3.725 -12.907 1.00 96.44 107 LEU A N 1
ATOM 907 C CA . LEU A 1 107 ? 19.211 4.551 -13.431 1.00 96.44 107 LEU A CA 1
ATOM 908 C C . LEU A 1 107 ? 20.586 3.923 -13.206 1.00 96.44 107 LEU A C 1
ATOM 910 O O . LEU A 1 107 ? 21.466 4.104 -14.049 1.00 96.44 107 LEU A O 1
ATOM 914 N N . TYR A 1 108 ? 20.764 3.203 -12.098 1.00 96.19 108 TYR A N 1
ATOM 915 C CA . TYR A 1 108 ? 21.972 2.430 -11.834 1.00 96.19 108 TYR A CA 1
ATOM 916 C C . TYR A 1 108 ? 22.127 1.294 -12.854 1.00 96.19 108 TYR A C 1
ATOM 918 O O . TYR A 1 108 ? 23.127 1.256 -13.563 1.00 96.19 108 TYR A O 1
ATOM 926 N N . TRP A 1 109 ? 21.095 0.460 -13.025 1.00 96.38 109 TRP A N 1
ATOM 927 C CA . TRP A 1 109 ? 21.091 -0.623 -14.016 1.00 96.38 109 TRP A CA 1
ATOM 928 C C . TRP A 1 109 ? 21.347 -0.112 -15.443 1.00 96.38 109 TRP A C 1
ATOM 930 O O . TRP A 1 109 ? 22.177 -0.662 -16.165 1.00 96.38 109 TRP A O 1
ATOM 940 N N . LEU A 1 110 ? 20.693 0.985 -15.839 1.00 96.81 110 LEU A N 1
ATOM 941 C CA . LEU A 1 110 ? 20.865 1.576 -17.168 1.00 96.81 110 LEU A CA 1
ATOM 942 C C . LEU A 1 110 ? 22.283 2.066 -17.430 1.00 96.81 110 LEU A C 1
ATOM 944 O O . LEU A 1 110 ? 22.737 2.013 -18.568 1.00 96.81 110 LEU A O 1
ATOM 948 N N . LYS A 1 111 ? 22.967 2.585 -16.408 1.00 95.44 111 LYS A N 1
ATOM 949 C CA . LYS A 1 111 ? 24.349 3.038 -16.555 1.00 95.44 111 LYS A CA 1
ATOM 950 C C . LYS A 1 111 ? 25.246 1.873 -16.966 1.00 95.44 111 LYS A C 1
ATOM 952 O O . LYS A 1 111 ? 25.996 2.021 -17.925 1.00 95.44 111 LYS A O 1
ATOM 957 N N . ASP A 1 112 ? 25.131 0.746 -16.274 1.00 95.25 112 ASP A N 1
ATOM 958 C CA . ASP A 1 112 ? 25.970 -0.424 -16.527 1.00 95.25 112 ASP A CA 1
ATOM 959 C C . ASP A 1 112 ? 25.657 -1.036 -17.902 1.00 95.25 112 ASP A C 1
ATOM 961 O O . ASP A 1 112 ? 26.560 -1.222 -18.709 1.00 95.25 112 ASP A O 1
ATOM 965 N N . GLN A 1 113 ? 24.375 -1.215 -18.245 1.00 96.19 113 GLN A N 1
ATOM 966 C CA . GLN A 1 113 ? 23.981 -1.793 -19.540 1.00 96.19 113 GLN A CA 1
ATOM 967 C C . GLN A 1 113 ? 24.358 -0.934 -20.751 1.00 96.19 113 GLN A C 1
ATOM 969 O O . GLN A 1 113 ? 24.728 -1.462 -21.798 1.00 96.19 113 GLN A O 1
ATOM 974 N N . ILE A 1 114 ? 24.245 0.393 -20.634 1.00 95.75 114 ILE A N 1
ATOM 975 C CA . ILE A 1 114 ? 24.652 1.303 -21.709 1.00 95.75 114 ILE A CA 1
ATOM 976 C C . ILE A 1 114 ? 26.164 1.193 -21.938 1.00 95.75 114 ILE A C 1
ATOM 978 O O . ILE A 1 114 ? 26.580 1.098 -23.090 1.00 95.75 114 ILE A O 1
ATOM 982 N N . ASN A 1 115 ? 26.963 1.165 -20.865 1.00 94.94 115 ASN A N 1
ATOM 983 C CA . ASN A 1 115 ? 28.414 1.015 -20.970 1.00 94.94 115 ASN A CA 1
ATOM 984 C C . ASN A 1 115 ?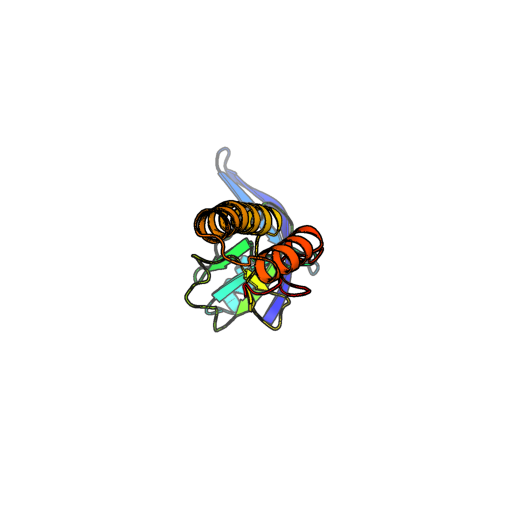 28.788 -0.324 -21.621 1.00 94.94 115 ASN A C 1
ATOM 986 O O . ASN A 1 115 ? 29.527 -0.325 -22.598 1.00 94.94 115 ASN A O 1
ATOM 990 N N . ASP A 1 116 ? 28.209 -1.437 -21.158 1.00 96.12 116 ASP A N 1
ATOM 991 C CA . ASP A 1 116 ? 28.507 -2.778 -21.683 1.00 96.12 116 ASP A CA 1
ATOM 992 C C . ASP A 1 116 ? 28.227 -2.893 -23.193 1.00 96.12 116 ASP A C 1
ATOM 994 O O . ASP A 1 116 ? 29.001 -3.493 -23.939 1.00 96.12 116 ASP A O 1
ATOM 998 N N . ILE A 1 117 ? 27.119 -2.304 -23.664 1.00 95.38 117 ILE A N 1
ATOM 999 C CA . ILE A 1 117 ? 26.754 -2.293 -25.089 1.00 95.38 117 ILE A CA 1
ATOM 1000 C C . ILE A 1 117 ? 27.723 -1.424 -25.896 1.00 95.38 117 ILE A C 1
ATOM 1002 O O . ILE A 1 117 ? 28.109 -1.798 -27.004 1.00 95.38 117 ILE A O 1
ATOM 1006 N N . GLU A 1 118 ? 28.097 -0.259 -25.375 1.00 94.44 118 GLU A N 1
ATOM 1007 C CA . GLU A 1 118 ? 28.949 0.699 -26.083 1.00 94.44 118 GLU A CA 1
ATOM 1008 C C . GLU A 1 118 ? 30.416 0.257 -26.128 1.00 94.44 118 GLU A C 1
ATOM 1010 O O . GLU A 1 118 ? 31.073 0.464 -27.150 1.00 94.44 118 GLU A O 1
ATOM 1015 N N . ASP A 1 119 ? 30.900 -0.437 -25.097 1.00 95.94 119 ASP A N 1
ATOM 1016 C CA . ASP A 1 119 ? 32.261 -0.981 -25.029 1.00 95.94 119 ASP A CA 1
ATOM 1017 C C . ASP A 1 119 ? 32.531 -2.025 -26.128 1.00 95.94 119 ASP A C 1
ATOM 1019 O O . ASP A 1 119 ? 33.664 -2.168 -26.594 1.00 95.94 119 ASP A O 1
ATOM 1023 N N . VAL A 1 120 ? 31.489 -2.716 -26.607 1.00 96.00 120 VAL A N 1
ATOM 1024 C CA . VAL A 1 120 ? 31.562 -3.650 -27.747 1.00 96.00 120 VAL A CA 1
ATOM 1025 C C . VAL A 1 120 ? 31.095 -3.032 -29.076 1.00 96.00 120 VAL A C 1
ATOM 1027 O O . VAL A 1 120 ? 30.969 -3.739 -30.077 1.00 96.00 120 VAL A O 1
ATOM 1030 N N . GLY A 1 121 ? 30.844 -1.718 -29.111 1.00 94.38 121 GLY A N 1
ATOM 1031 C CA . GLY A 1 121 ? 30.451 -0.971 -30.313 1.00 94.38 121 GLY A CA 1
ATOM 1032 C C . GLY A 1 121 ? 28.971 -1.079 -30.707 1.00 94.38 121 GLY A C 1
ATOM 1033 O O . GLY A 1 121 ? 28.619 -0.791 -31.852 1.00 94.38 121 GLY A O 1
ATOM 1034 N N . GLY A 1 122 ? 28.097 -1.512 -29.796 1.00 96.00 122 GLY A N 1
ATOM 1035 C CA . GLY A 1 122 ? 26.653 -1.618 -30.014 1.00 96.00 122 GLY A CA 1
ATOM 1036 C C . GLY A 1 122 ? 25.892 -0.286 -29.898 1.00 96.00 122 GLY A C 1
ATOM 1037 O O . GLY A 1 122 ? 26.440 0.752 -29.530 1.00 96.00 122 GLY A O 1
ATOM 1038 N N . ASN A 1 123 ? 24.587 -0.308 -30.207 1.00 95.25 123 ASN A N 1
ATOM 1039 C CA . ASN A 1 123 ? 23.703 0.862 -30.117 1.00 95.25 123 ASN A CA 1
ATOM 1040 C C . ASN A 1 123 ? 22.741 0.768 -28.917 1.00 95.25 123 ASN A C 1
ATOM 1042 O O . ASN A 1 123 ? 21.796 -0.021 -28.927 1.00 95.25 123 ASN A O 1
ATOM 1046 N N . ALA A 1 124 ? 22.927 1.648 -27.931 1.00 95.50 124 ALA A N 1
ATOM 1047 C CA . ALA A 1 124 ? 22.101 1.741 -26.727 1.00 95.50 124 ALA A CA 1
ATOM 1048 C C . ALA A 1 124 ? 21.017 2.849 -26.773 1.00 95.50 124 ALA A C 1
ATOM 1050 O O . ALA A 1 124 ? 20.556 3.310 -25.728 1.00 95.50 124 ALA A O 1
ATOM 1051 N N . SER A 1 125 ? 20.600 3.329 -27.955 1.00 94.62 125 SER A N 1
ATOM 1052 C CA . SER A 1 125 ? 19.631 4.439 -28.083 1.00 94.62 125 SER A CA 1
ATOM 1053 C C . SER A 1 125 ? 18.303 4.178 -27.363 1.00 94.62 125 SER A C 1
ATOM 1055 O O . SER A 1 125 ? 17.836 5.045 -26.628 1.00 94.62 125 SER A O 1
ATOM 1057 N N . HIS A 1 126 ? 17.755 2.968 -27.486 1.00 94.44 126 HIS A N 1
ATOM 1058 C CA . HIS A 1 126 ? 16.527 2.542 -26.805 1.00 94.44 126 HIS A CA 1
ATOM 1059 C C . HIS A 1 126 ? 16.652 2.612 -25.269 1.00 94.44 126 HIS A C 1
ATOM 1061 O O . HIS A 1 126 ? 15.746 3.092 -24.589 1.00 94.44 126 HIS A O 1
ATOM 1067 N N . LEU A 1 127 ? 17.811 2.239 -24.707 1.00 96.88 127 LEU A N 1
ATOM 1068 C CA . LEU A 1 127 ? 18.079 2.387 -23.272 1.00 96.88 127 LEU A CA 1
ATOM 1069 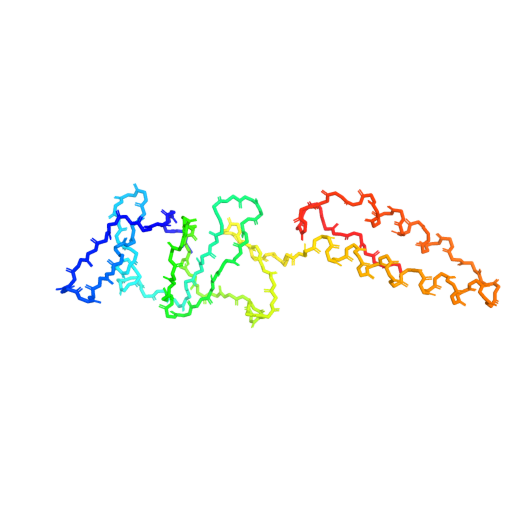C C . LEU A 1 127 ? 18.170 3.858 -22.855 1.00 96.88 127 LEU A C 1
ATOM 1071 O O . LEU A 1 127 ? 17.756 4.214 -21.754 1.00 96.88 127 LEU A O 1
ATOM 1075 N N . ARG A 1 128 ? 18.681 4.746 -23.717 1.00 95.38 128 ARG A N 1
ATOM 1076 C CA . ARG A 1 128 ? 18.729 6.191 -23.428 1.00 95.38 128 ARG A CA 1
ATOM 1077 C C . ARG A 1 128 ? 17.340 6.829 -23.451 1.00 95.38 128 ARG A C 1
ATOM 1079 O O . ARG A 1 128 ? 17.076 7.676 -22.597 1.00 95.38 128 ARG A O 1
ATOM 1086 N N . GLU A 1 129 ? 16.469 6.417 -24.369 1.00 96.38 129 GLU A N 1
ATOM 1087 C CA . GLU A 1 129 ? 15.056 6.823 -24.396 1.00 96.38 129 GLU A CA 1
ATOM 1088 C C . GLU A 1 129 ? 14.340 6.366 -23.122 1.00 96.38 129 GLU A C 1
ATOM 1090 O O . GLU A 1 129 ? 13.736 7.180 -22.419 1.00 96.38 129 GLU A O 1
ATOM 1095 N N . TYR A 1 130 ? 14.516 5.099 -22.734 1.00 97.50 130 TYR A N 1
ATOM 1096 C CA . TYR A 1 130 ? 13.982 4.594 -21.471 1.00 97.50 130 TYR A CA 1
ATOM 1097 C C . TYR A 1 130 ? 14.571 5.333 -20.255 1.00 97.50 130 TYR A C 1
ATOM 1099 O O . TYR A 1 130 ? 13.836 5.719 -19.347 1.00 97.50 130 TYR A O 1
ATOM 1107 N N . ARG A 1 131 ? 15.871 5.663 -20.257 1.00 97.06 131 ARG A N 1
ATOM 1108 C CA . ARG A 1 131 ? 16.496 6.495 -19.211 1.00 97.06 131 ARG A CA 1
ATOM 1109 C C . ARG A 1 131 ? 15.834 7.864 -19.090 1.00 97.06 131 ARG A C 1
ATOM 1111 O O . ARG A 1 131 ? 15.705 8.375 -17.977 1.00 97.06 131 ARG A O 1
ATOM 1118 N N . GLN A 1 132 ? 15.455 8.487 -20.206 1.00 96.38 132 GLN A N 1
ATOM 1119 C CA . GLN A 1 132 ? 14.713 9.748 -20.186 1.00 96.38 132 GLN A CA 1
ATOM 1120 C C . GLN A 1 132 ? 13.315 9.549 -19.596 1.00 96.38 132 GLN A C 1
ATOM 1122 O O . GLN A 1 132 ? 12.944 10.310 -18.703 1.00 96.38 132 GLN A O 1
ATOM 1127 N N . ALA A 1 133 ? 12.602 8.492 -20.000 1.00 96.19 133 ALA A N 1
ATOM 1128 C CA . ALA 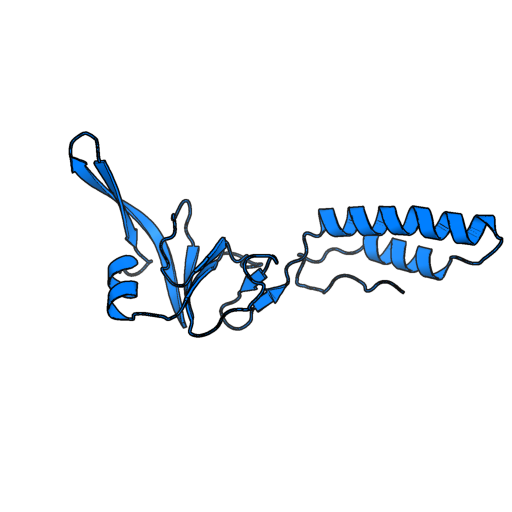A 1 133 ? 11.297 8.147 -19.440 1.00 96.19 133 ALA A CA 1
ATOM 1129 C C . ALA A 1 133 ? 11.364 7.966 -17.911 1.00 96.19 133 ALA A C 1
ATOM 1131 O O . ALA A 1 133 ? 10.625 8.632 -17.187 1.00 96.19 133 ALA A O 1
ATOM 1132 N N . VAL A 1 134 ? 12.322 7.177 -17.406 1.00 96.00 134 VAL A N 1
ATOM 1133 C CA . VAL A 1 134 ? 12.562 6.954 -15.966 1.00 96.00 134 VAL A CA 1
ATOM 1134 C C . VAL A 1 134 ? 12.833 8.261 -15.213 1.00 96.00 134 VAL A C 1
ATOM 1136 O O . VAL A 1 134 ? 12.278 8.491 -14.137 1.00 96.00 134 VAL A O 1
ATOM 1139 N N . LYS A 1 135 ? 13.664 9.152 -15.771 1.00 95.06 135 LYS A N 1
ATOM 1140 C CA . LYS A 1 135 ? 13.947 10.465 -15.160 1.00 95.06 135 LYS A CA 1
ATOM 1141 C C . LYS A 1 135 ? 12.726 11.379 -15.140 1.00 95.06 135 LYS A C 1
ATOM 1143 O O . LYS A 1 135 ? 12.559 12.131 -14.187 1.00 95.06 135 LYS A O 1
ATOM 1148 N N . SER A 1 136 ? 11.912 11.330 -16.190 1.00 94.38 136 SER A N 1
ATOM 1149 C CA . SER A 1 136 ? 10.728 12.180 -16.351 1.00 94.38 136 SER A CA 1
ATOM 1150 C C . SER A 1 136 ? 9.492 11.675 -15.605 1.00 94.38 136 SER A C 1
ATOM 1152 O O . SER A 1 136 ? 8.534 12.426 -15.444 1.00 94.38 136 SER A O 1
ATOM 1154 N N . TYR A 1 137 ? 9.499 10.419 -15.154 1.00 94.06 137 TYR A N 1
ATOM 1155 C CA . TYR A 1 137 ? 8.355 9.812 -14.489 1.00 94.06 137 TYR A CA 1
ATOM 1156 C C . TYR A 1 137 ? 8.005 10.550 -13.190 1.00 94.06 137 TYR A C 1
ATOM 1158 O O . TYR A 1 137 ? 8.841 10.673 -12.291 1.00 94.06 137 TYR A O 1
ATOM 1166 N N . SER A 1 138 ? 6.756 11.006 -13.097 1.00 89.38 138 SER A N 1
ATOM 1167 C CA . SER A 1 138 ? 6.203 11.806 -11.995 1.00 89.38 138 SER A CA 1
ATOM 1168 C C . SER A 1 138 ? 5.026 11.133 -11.280 1.00 89.38 138 SER A C 1
ATOM 1170 O O . SER A 1 138 ? 4.310 11.800 -10.534 1.00 89.38 138 SER A O 1
ATOM 1172 N N . GLY A 1 139 ? 4.799 9.838 -11.526 1.00 88.00 139 GLY A N 1
ATOM 1173 C CA . GLY A 1 139 ? 3.719 9.100 -10.875 1.00 88.00 139 GLY A CA 1
ATOM 1174 C C . GLY A 1 139 ? 3.950 8.913 -9.380 1.00 88.00 139 GLY A C 1
ATOM 1175 O O . GLY A 1 139 ? 5.066 9.063 -8.886 1.00 88.00 139 GLY A O 1
ATOM 1176 N N . ASP A 1 140 ? 2.883 8.565 -8.667 1.00 86.06 140 ASP A N 1
ATOM 1177 C CA . ASP A 1 140 ? 2.879 8.395 -7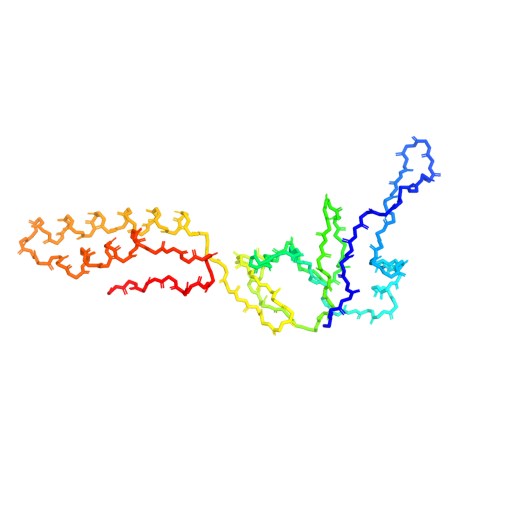.206 1.00 86.06 140 ASP A CA 1
ATOM 1178 C C . ASP A 1 140 ? 3.296 6.986 -6.747 1.00 86.06 140 ASP A C 1
ATOM 1180 O O . ASP A 1 140 ? 3.168 6.659 -5.573 1.00 86.06 140 ASP A O 1
ATOM 1184 N N . GLY A 1 141 ? 3.783 6.148 -7.668 1.00 86.19 141 GLY A N 1
ATOM 1185 C CA . GLY A 1 141 ? 4.126 4.747 -7.396 1.00 86.19 141 GLY A CA 1
ATOM 1186 C C . GLY A 1 141 ? 2.995 3.768 -7.695 1.00 86.19 141 GLY A C 1
ATOM 1187 O O . GLY A 1 141 ? 3.214 2.558 -7.648 1.00 86.19 141 GLY A O 1
ATOM 1188 N N . VAL A 1 142 ? 1.818 4.292 -8.046 1.00 86.75 142 VAL A N 1
ATOM 1189 C CA . VAL A 1 142 ? 0.648 3.537 -8.499 1.00 86.75 142 VAL A CA 1
ATOM 1190 C C . VAL A 1 142 ? 0.126 4.100 -9.827 1.00 86.75 142 VAL A C 1
ATOM 1192 O O . VAL A 1 142 ? -0.158 3.341 -10.753 1.00 86.75 142 VAL A O 1
ATOM 1195 N N . ASN A 1 143 ? 0.023 5.428 -9.933 1.00 83.75 143 ASN A N 1
ATOM 1196 C CA . ASN A 1 143 ? -0.591 6.153 -11.038 1.00 83.75 143 ASN A CA 1
ATOM 1197 C C . ASN A 1 143 ? 0.291 7.313 -11.552 1.00 83.75 143 ASN A C 1
ATOM 1199 O O . ASN A 1 143 ? 0.653 8.206 -10.779 1.00 83.75 143 ASN A O 1
ATOM 1203 N N . PRO A 1 144 ? 0.557 7.379 -12.872 1.00 85.94 144 PRO A N 1
ATOM 1204 C CA . PRO A 1 144 ? 0.496 6.248 -13.806 1.00 85.94 144 PRO A CA 1
ATOM 1205 C C . PRO A 1 144 ? 1.469 5.138 -13.379 1.00 85.94 144 PRO A C 1
ATOM 1207 O O . PRO A 1 144 ? 2.337 5.377 -12.552 1.00 85.94 144 PRO A O 1
ATOM 1210 N N . MET A 1 145 ? 1.358 3.938 -13.951 1.00 86.00 145 MET A N 1
ATOM 1211 C CA . MET A 1 145 ? 2.381 2.909 -13.733 1.00 86.00 145 MET A CA 1
ATOM 1212 C C . MET A 1 145 ? 3.750 3.390 -14.246 1.00 86.00 145 MET A C 1
ATOM 1214 O O . MET A 1 145 ? 3.804 4.126 -15.240 1.00 86.00 145 MET A O 1
ATOM 1218 N N . PRO A 1 146 ? 4.857 2.980 -13.602 1.00 89.94 146 PRO A N 1
ATOM 1219 C CA . PRO A 1 146 ? 6.187 3.313 -14.085 1.00 89.94 146 PRO A CA 1
ATOM 1220 C C . PRO A 1 146 ? 6.425 2.767 -15.500 1.00 89.94 146 PRO A C 1
ATOM 1222 O O . PRO A 1 146 ? 5.850 1.739 -15.873 1.00 89.94 146 PRO A O 1
ATOM 1225 N N . PRO A 1 147 ? 7.274 3.439 -16.298 1.00 91.81 147 PRO A N 1
ATOM 1226 C CA . PRO A 1 147 ? 7.683 2.933 -17.598 1.00 91.81 147 PRO A CA 1
ATOM 1227 C C . PRO A 1 147 ? 8.297 1.536 -17.454 1.00 91.81 147 PRO A C 1
ATOM 1229 O O . PRO A 1 147 ? 9.005 1.244 -16.490 1.00 91.81 147 PRO A O 1
ATOM 1232 N N . ILE A 1 148 ? 8.019 0.680 -18.432 1.00 89.94 148 ILE A N 1
ATOM 1233 C CA . ILE A 1 148 ? 8.487 -0.706 -18.462 1.00 89.94 148 ILE A CA 1
ATOM 1234 C C . ILE A 1 148 ? 9.844 -0.737 -19.165 1.00 89.94 148 ILE A C 1
ATOM 1236 O O . ILE A 1 148 ? 10.019 -0.068 -20.187 1.00 89.94 148 ILE A O 1
ATOM 1240 N N . ARG A 1 149 ? 10.795 -1.496 -18.609 1.00 90.38 149 ARG A N 1
ATOM 1241 C CA . ARG A 1 149 ? 12.103 -1.725 -19.238 1.00 90.38 149 ARG A CA 1
ATOM 1242 C C . ARG A 1 149 ? 11.925 -2.262 -20.673 1.00 90.38 149 ARG A C 1
ATOM 1244 O O . ARG A 1 149 ? 11.029 -3.083 -20.876 1.00 90.38 149 ARG A O 1
ATOM 1251 N N . PRO A 1 150 ? 12.738 -1.801 -21.638 1.00 86.56 150 PRO A N 1
ATOM 1252 C CA . PRO A 1 150 ? 12.731 -2.301 -23.012 1.00 86.56 150 PRO A CA 1
ATOM 1253 C C . PRO A 1 150 ? 13.330 -3.707 -23.137 1.00 86.56 150 PRO A C 1
ATOM 1255 O O . PRO A 1 150 ? 14.086 -4.120 -22.226 1.00 86.56 150 PRO A O 1
#

Secondary structure (DSSP, 8-state):
-EEEEEEEEEEEEEETTEEEEEEE-TT--BHHHHHHHH--SEEEEE-SSTT-BEEEEESS-----SS-EEEEEES---TTTTTS-EEE-SS-EEE---HHHHHHHHHHHHHHHHHHHHHTT---HHHHHHHHHHHH----SSSSPPPPP-

pLDDT: mean 93.96, std 3.01, range [83.75, 98.12]

Foldseek 3Di:
DWDAWKAQDDWADPDPVDIDTQIAGPVRDTPVVVCVVVQAQKKWKFDPDPPTKTPDIGRVPPDDRPDITTIDRDNDDDPCPVPFIWHDPPPDTFTFDPLVVVLVVLLVVLVVVVCVQVVVPHDCVLSVVLNVQSVPDDDRRGPPDRDDDD

Organism: NCBI:txid2172103